Protein AF-A0A9X9LE28-F1 (afdb_monomer_lite)

InterPro domains:
  IPR000698 Arrestin [PTHR11792] (1-87)
  IPR011021 Arrestin-like, N-terminal [PF00339] (3-83)
  IPR014753 Arrestin, N-terminal [G3DSA:2.60.40.840] (1-90)
  IPR014756 Immunoglobulin E-set [SSF81296] (1-89)

Radius of gyration: 17.97 Å; chains: 1; bounding box: 38×29×50 Å

Foldseek 3Di:
DPLAPDDDDPDDDDDDQPPDDPPADDDDPVLVVCCVVVDDVRTDDDDDDDPPDDDWDWDDDDPVCPSPTDTDDDDDDDDDDPDPPPDDDD

Secondary structure (DSSP, 8-state):
-TT-S----S-------SSPPTTPPPPPHHHHHHHHHH-TT---------TTPPPPEEEPPPTT-TT--EEE---------SSTT-----

Organism: Gulo gulo (NCBI:txid48420)

pLDDT: mean 87.3, std 12.92, range [37.12, 98.12]

Sequence (90 aa):
VIGLSFRRDLYFSQAQVFPPVEATPAPTKLQESLMKKLGGNTYPFLLKFPDYLPCSVTLQPAPQDVGKCCGVDFEVKAFARDSAEDEEDK

Structure (mmCIF, N/CA/C/O backbone):
data_AF-A0A9X9LE28-F1
#
_entry.id   AF-A0A9X9LE28-F1
#
loop_
_atom_site.group_PDB
_atom_site.id
_atom_site.type_symbol
_atom_site.la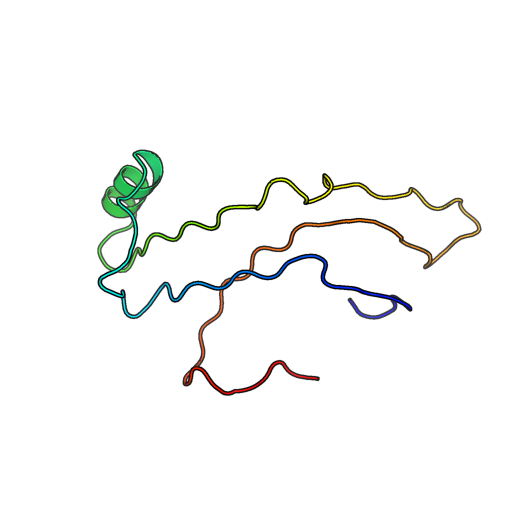bel_atom_id
_atom_site.label_alt_id
_atom_site.label_comp_id
_atom_site.label_asym_id
_atom_site.label_entity_id
_atom_site.label_seq_id
_atom_site.pdbx_PDB_ins_code
_atom_site.Cartn_x
_atom_site.Cartn_y
_atom_site.Cartn_z
_atom_site.occupancy
_atom_site.B_iso_or_equiv
_atom_site.auth_seq_id
_atom_site.auth_comp_id
_atom_site.auth_asym_id
_atom_site.auth_atom_id
_atom_site.pdbx_PDB_model_num
ATOM 1 N N . VAL A 1 1 ? -10.003 -9.827 7.814 1.00 57.53 1 VAL A N 1
ATOM 2 C CA . VAL A 1 1 ? -9.578 -10.180 9.193 1.00 57.53 1 VAL A CA 1
ATOM 3 C C . VAL A 1 1 ? -10.642 -11.083 9.780 1.00 57.53 1 VAL A C 1
ATOM 5 O O . VAL A 1 1 ? -11.790 -10.665 9.854 1.00 57.53 1 VAL A O 1
ATOM 8 N N . ILE A 1 2 ? -10.294 -12.322 10.123 1.00 65.62 2 ILE A N 1
ATOM 9 C CA . ILE A 1 2 ? -11.250 -13.265 10.715 1.00 65.62 2 ILE A CA 1
ATOM 10 C C . ILE A 1 2 ? -11.585 -12.775 12.130 1.00 65.62 2 ILE A C 1
ATOM 12 O O . ILE A 1 2 ? -10.678 -12.494 12.909 1.00 65.62 2 ILE A O 1
ATOM 16 N N . GLY A 1 3 ? -12.874 -12.643 12.450 1.00 65.38 3 GLY A N 1
ATOM 17 C CA . GLY A 1 3 ? -13.340 -12.258 13.787 1.00 65.38 3 GLY A CA 1
ATOM 18 C C . GLY A 1 3 ? -13.613 -10.765 14.009 1.00 65.38 3 GLY A C 1
ATOM 19 O O . GLY A 1 3 ? -14.039 -10.408 15.104 1.00 65.38 3 GLY A O 1
ATOM 20 N N . LEU A 1 4 ? -13.436 -9.896 13.003 1.00 67.69 4 LEU A N 1
ATOM 21 C CA . LEU A 1 4 ? -13.994 -8.538 13.055 1.00 67.69 4 LEU A CA 1
ATOM 22 C C . LEU A 1 4 ? -15.461 -8.569 12.622 1.00 67.69 4 LEU A C 1
ATOM 24 O O . LEU A 1 4 ? -15.786 -9.079 11.553 1.00 67.69 4 LEU A O 1
ATOM 28 N N . SER A 1 5 ? -16.341 -7.990 13.437 1.00 74.12 5 SER A N 1
ATOM 29 C CA . SER A 1 5 ? -17.770 -7.866 13.122 1.00 74.12 5 SER A CA 1
ATOM 30 C C . SER A 1 5 ? -18.062 -6.807 12.057 1.00 74.12 5 SER A C 1
ATOM 32 O O . SER A 1 5 ? -19.134 -6.822 11.456 1.00 74.12 5 SER A O 1
ATOM 34 N N . PHE A 1 6 ? -17.126 -5.883 11.827 1.00 80.75 6 PHE A N 1
ATOM 35 C CA . PHE A 1 6 ? -17.280 -4.779 10.893 1.00 80.75 6 PHE A CA 1
ATOM 36 C C . PHE A 1 6 ? -15.937 -4.409 10.255 1.00 80.75 6 PHE A C 1
ATOM 38 O O . PHE A 1 6 ? -14.932 -4.245 10.947 1.00 80.75 6 PHE A O 1
ATOM 45 N N . ARG A 1 7 ? -15.940 -4.242 8.932 1.00 88.81 7 ARG A N 1
ATOM 46 C CA . ARG A 1 7 ? -14.851 -3.668 8.136 1.00 88.81 7 ARG A CA 1
ATOM 47 C C . ARG A 1 7 ? -15.486 -2.817 7.045 1.00 88.81 7 ARG A C 1
ATOM 49 O O . ARG A 1 7 ? -16.462 -3.238 6.430 1.00 88.81 7 ARG A O 1
ATOM 56 N N . ARG A 1 8 ? -14.935 -1.630 6.814 1.00 91.25 8 ARG A N 1
ATOM 57 C CA . ARG A 1 8 ? -15.334 -0.755 5.714 1.00 91.25 8 ARG A CA 1
ATOM 58 C C . ARG A 1 8 ? -14.086 -0.208 5.054 1.00 91.25 8 ARG A C 1
ATOM 60 O O . ARG A 1 8 ? -13.292 0.448 5.722 1.00 91.25 8 ARG A O 1
ATOM 67 N N . ASP A 1 9 ? -13.961 -0.426 3.755 1.00 93.69 9 ASP A N 1
ATOM 68 C CA . ASP A 1 9 ? -12.875 0.169 2.991 1.00 93.69 9 ASP A CA 1
ATOM 69 C C . ASP A 1 9 ? -13.199 1.650 2.747 1.00 93.69 9 ASP A C 1
ATOM 71 O O . ASP A 1 9 ? -14.231 2.007 2.172 1.00 93.69 9 ASP A O 1
ATOM 75 N N . LEU A 1 10 ? -12.349 2.531 3.280 1.00 95.88 10 LEU A N 1
ATOM 76 C CA . LEU A 1 10 ? -12.496 3.985 3.135 1.00 95.88 10 LEU A CA 1
ATOM 77 C C . LEU A 1 10 ? -11.917 4.488 1.811 1.00 95.88 10 LEU A C 1
ATOM 79 O O . LEU A 1 10 ? -12.346 5.519 1.297 1.00 95.88 10 LEU A O 1
ATOM 83 N N . TYR A 1 11 ? -10.929 3.770 1.282 1.00 96.69 11 TYR A N 1
ATOM 84 C CA . TYR A 1 11 ? -10.245 4.087 0.042 1.00 96.69 11 TYR A CA 1
ATOM 85 C C . TYR A 1 11 ? -9.609 2.830 -0.541 1.00 96.69 11 TYR A C 1
ATOM 87 O O . TYR A 1 11 ? -9.069 2.006 0.196 1.00 96.69 11 TYR A O 1
ATOM 95 N N . PHE A 1 12 ? -9.643 2.724 -1.865 1.00 95.31 12 PHE A N 1
ATOM 96 C CA . PHE A 1 12 ? -8.995 1.662 -2.617 1.00 95.31 12 PHE A CA 1
ATOM 97 C C . PHE A 1 12 ? -8.254 2.264 -3.810 1.00 95.31 12 PHE A C 1
ATOM 99 O O . PHE A 1 12 ? -8.756 3.166 -4.483 1.00 95.31 12 PHE A O 1
ATOM 106 N N . SER A 1 13 ? -7.044 1.769 -4.058 1.00 93.88 13 SER A N 1
ATOM 107 C CA . SER A 1 13 ? -6.220 2.150 -5.199 1.00 93.88 13 SER A CA 1
ATOM 108 C C . SER A 1 13 ? -5.444 0.936 -5.675 1.00 93.88 13 SER A C 1
ATOM 110 O O . SER A 1 13 ? -4.838 0.228 -4.870 1.00 93.88 13 SER A O 1
ATOM 112 N N . GLN A 1 14 ? -5.455 0.710 -6.984 1.00 92.94 14 GLN A N 1
ATOM 113 C CA . GLN A 1 14 ? -4.798 -0.420 -7.619 1.00 92.94 14 GLN A CA 1
ATOM 114 C C . GLN A 1 14 ? -3.995 0.070 -8.818 1.00 92.94 14 GLN A C 1
ATOM 116 O O . GLN A 1 14 ? -4.442 0.930 -9.576 1.00 92.94 14 GLN A O 1
ATOM 121 N N . ALA A 1 15 ? -2.805 -0.500 -8.990 1.00 90.88 15 ALA A N 1
ATOM 122 C CA . ALA A 1 15 ? -1.946 -0.238 -10.131 1.00 90.88 15 ALA A CA 1
ATOM 123 C C . ALA A 1 15 ? -1.383 -1.555 -10.666 1.00 90.88 15 ALA A C 1
ATOM 125 O O . ALA A 1 15 ? -0.937 -2.408 -9.897 1.00 90.88 15 ALA A O 1
ATOM 126 N N . GLN A 1 16 ? -1.381 -1.705 -11.989 1.00 91.69 16 GLN A N 1
ATOM 127 C CA . GLN A 1 16 ? -0.702 -2.810 -12.649 1.00 91.69 16 GLN A CA 1
ATOM 128 C C . GLN A 1 16 ? 0.803 -2.537 -12.663 1.00 91.69 16 GLN A C 1
ATOM 130 O O . GLN A 1 16 ? 1.269 -1.591 -13.293 1.00 91.69 16 GLN A O 1
ATOM 135 N N . VAL A 1 17 ? 1.556 -3.371 -11.949 1.00 92.81 17 VAL A N 1
ATOM 136 C CA . VAL A 1 17 ? 3.021 -3.271 -11.869 1.00 92.81 17 VAL A CA 1
ATOM 137 C C . VAL A 1 17 ? 3.691 -4.083 -12.981 1.00 92.81 17 VAL A C 1
ATOM 139 O O . VAL A 1 17 ? 4.716 -3.673 -13.524 1.00 92.81 17 VAL A O 1
ATOM 142 N N . PHE A 1 18 ? 3.097 -5.222 -13.344 1.00 93.06 18 PHE A N 1
ATOM 143 C CA . PHE A 1 18 ? 3.576 -6.099 -14.406 1.00 93.06 18 PHE A CA 1
ATOM 144 C C . PHE A 1 18 ? 2.396 -6.738 -15.172 1.00 93.06 18 PHE A C 1
ATOM 146 O O . PHE A 1 18 ? 1.419 -7.129 -14.531 1.00 93.06 18 PHE A O 1
ATOM 153 N N . PRO A 1 19 ? 2.474 -6.888 -16.511 1.00 92.12 19 PRO A N 1
ATOM 154 C CA . PRO A 1 19 ? 3.451 -6.254 -17.404 1.00 92.12 19 PRO A CA 1
ATOM 155 C C . PRO A 1 19 ? 3.390 -4.711 -17.336 1.00 92.12 19 PRO A C 1
ATOM 157 O O . PRO A 1 19 ? 2.315 -4.168 -17.078 1.00 92.12 19 PRO A O 1
ATOM 160 N N . PRO A 1 20 ? 4.521 -3.994 -17.514 1.00 88.19 20 PRO A N 1
ATOM 161 C CA . PRO A 1 20 ? 4.547 -2.534 -17.404 1.00 88.19 20 PRO A CA 1
ATOM 162 C C . PRO A 1 20 ? 3.639 -1.855 -18.434 1.00 88.19 20 PRO A C 1
ATOM 164 O O . PRO A 1 20 ? 3.650 -2.220 -19.608 1.00 88.19 20 PRO A O 1
ATOM 167 N N . VAL A 1 21 ? 2.900 -0.833 -18.000 1.00 85.50 21 VAL A N 1
ATOM 168 C CA . VAL A 1 21 ? 2.037 -0.009 -18.860 1.00 85.50 21 VAL A CA 1
ATOM 169 C C . VAL A 1 21 ? 2.701 1.336 -19.170 1.00 85.50 21 VAL A C 1
ATOM 171 O O . VAL A 1 21 ? 3.398 1.906 -18.326 1.00 85.50 21 VAL A O 1
ATOM 174 N N . GLU A 1 22 ? 2.473 1.877 -20.372 1.00 70.56 22 GLU A N 1
ATOM 175 C CA . GLU A 1 22 ? 3.149 3.096 -20.863 1.00 70.56 22 GLU A CA 1
ATOM 176 C C . GLU A 1 22 ? 2.883 4.348 -20.003 1.00 70.56 22 GLU A C 1
ATOM 178 O O . GLU A 1 22 ? 3.691 5.270 -19.978 1.00 70.56 22 GLU A O 1
ATOM 183 N N . ALA A 1 23 ? 1.789 4.369 -19.236 1.00 69.94 23 ALA A N 1
ATOM 184 C CA . ALA A 1 23 ? 1.374 5.500 -18.402 1.00 69.94 23 ALA A CA 1
ATOM 185 C C . ALA A 1 23 ? 2.051 5.565 -17.014 1.00 69.94 23 ALA A C 1
ATOM 187 O O . ALA A 1 23 ? 1.561 6.259 -16.119 1.00 69.94 23 ALA A O 1
ATOM 188 N N . THR A 1 24 ? 3.151 4.838 -16.794 1.00 70.81 24 THR A N 1
ATOM 189 C CA . THR A 1 24 ? 3.808 4.816 -15.478 1.00 70.81 24 THR A CA 1
ATOM 190 C C . THR A 1 24 ? 4.508 6.158 -15.208 1.00 70.81 24 THR A C 1
ATOM 192 O O . THR A 1 24 ? 5.314 6.600 -16.030 1.00 70.81 24 THR A O 1
ATOM 195 N N . PRO A 1 25 ? 4.240 6.829 -14.071 1.00 80.69 25 PRO A N 1
ATOM 196 C CA . PRO A 1 25 ? 4.935 8.057 -13.696 1.00 80.69 25 PRO A CA 1
ATOM 197 C C . PRO A 1 25 ? 6.456 7.875 -13.659 1.00 80.69 25 PRO A C 1
ATOM 199 O O . PRO A 1 25 ? 6.954 6.782 -13.388 1.00 80.69 25 PRO A O 1
ATOM 202 N N . ALA A 1 26 ? 7.193 8.971 -13.860 1.00 88.94 26 ALA A N 1
ATOM 203 C CA . ALA A 1 26 ? 8.647 8.958 -13.732 1.00 88.94 26 ALA A CA 1
ATOM 204 C C . ALA A 1 26 ? 9.074 8.405 -12.352 1.00 88.94 26 ALA A C 1
ATOM 206 O O . ALA A 1 26 ? 8.494 8.807 -11.333 1.00 88.94 26 ALA A O 1
ATOM 207 N N . PRO A 1 27 ? 10.069 7.499 -12.297 1.00 92.50 27 PRO A N 1
ATOM 208 C CA . PRO A 1 27 ? 10.495 6.890 -11.049 1.00 92.50 27 PRO A CA 1
ATOM 209 C C . PRO A 1 27 ? 11.132 7.921 -10.113 1.00 92.50 27 PRO A C 1
ATOM 211 O O . PRO A 1 27 ? 11.783 8.881 -10.520 1.00 92.50 27 PRO A O 1
ATOM 214 N N . THR A 1 28 ? 10.966 7.703 -8.815 1.00 96.19 28 THR A N 1
ATOM 215 C CA . THR A 1 28 ? 11.677 8.451 -7.776 1.00 96.19 28 THR A CA 1
ATOM 216 C C . THR A 1 28 ? 13.155 8.051 -7.734 1.00 96.19 28 THR A C 1
ATOM 218 O O . THR A 1 28 ? 13.514 6.927 -8.084 1.00 96.19 28 THR A O 1
ATOM 221 N N . LYS A 1 29 ? 14.024 8.914 -7.187 1.00 97.69 29 LYS A N 1
ATOM 222 C CA . LYS A 1 29 ? 15.457 8.600 -6.983 1.00 97.69 29 LYS A CA 1
ATOM 223 C C . LYS A 1 29 ? 15.691 7.286 -6.220 1.00 97.69 29 LYS A C 1
ATOM 225 O O . LYS A 1 29 ? 16.662 6.573 -6.480 1.00 97.69 29 LYS A O 1
ATOM 230 N N . LEU A 1 30 ? 14.803 6.961 -5.273 1.00 97.75 30 LEU A N 1
ATOM 231 C CA . LEU A 1 30 ? 14.842 5.693 -4.543 1.00 97.75 30 LEU A CA 1
ATOM 232 C C . LEU A 1 30 ? 14.532 4.514 -5.471 1.00 97.75 30 LEU A C 1
ATOM 234 O O . LEU A 1 30 ? 15.284 3.543 -5.484 1.00 97.75 30 LEU A O 1
ATOM 238 N N . GLN A 1 31 ? 13.461 4.608 -6.264 1.00 96.81 31 GLN A N 1
ATOM 239 C CA . GLN A 1 31 ? 13.091 3.572 -7.230 1.00 96.81 31 GLN A CA 1
ATOM 240 C C . GLN A 1 31 ? 14.200 3.351 -8.263 1.00 96.81 31 GLN A C 1
ATOM 242 O O . GLN A 1 31 ? 14.589 2.210 -8.479 1.00 96.81 31 GLN A O 1
ATOM 247 N N . GLU A 1 32 ? 14.793 4.414 -8.813 1.00 96.38 32 GLU A N 1
ATOM 248 C CA . GLU A 1 32 ? 15.943 4.308 -9.724 1.00 96.38 32 GLU A CA 1
ATOM 249 C C . GLU A 1 32 ? 17.121 3.555 -9.090 1.00 96.38 32 GLU A C 1
ATOM 251 O O . GLU A 1 32 ? 17.748 2.705 -9.725 1.00 96.38 32 GLU A O 1
ATOM 256 N N . SER A 1 33 ? 17.424 3.854 -7.823 1.00 97.94 33 SER A N 1
ATOM 257 C CA . SER A 1 33 ? 18.511 3.203 -7.085 1.00 97.94 33 SER A CA 1
ATOM 258 C C . SER A 1 33 ? 18.221 1.720 -6.836 1.00 97.94 33 SER A C 1
ATOM 260 O O . SER A 1 33 ? 19.111 0.883 -6.989 1.00 97.94 33 SER A O 1
ATOM 262 N N . LEU A 1 34 ? 16.977 1.378 -6.491 1.00 97.88 34 LEU A N 1
ATOM 263 C CA . LEU A 1 34 ? 16.544 -0.005 -6.285 1.00 97.88 34 LEU A CA 1
ATOM 264 C C . LEU A 1 34 ? 16.547 -0.800 -7.588 1.00 97.88 34 LEU A C 1
ATOM 266 O O . LEU A 1 34 ? 17.062 -1.911 -7.604 1.00 97.88 34 LEU A O 1
ATOM 270 N N . MET A 1 35 ? 16.063 -0.227 -8.689 1.00 95.31 35 MET A N 1
ATOM 271 C CA . MET A 1 35 ? 16.074 -0.878 -10.002 1.00 95.31 35 MET A CA 1
ATOM 272 C C . MET A 1 35 ? 17.501 -1.204 -10.456 1.00 95.31 35 MET A C 1
ATOM 274 O O . MET A 1 35 ? 17.771 -2.325 -10.882 1.00 95.31 35 MET A O 1
ATOM 278 N N . LYS A 1 36 ? 18.445 -0.266 -10.284 1.00 96.88 36 LYS A N 1
ATOM 279 C CA . LYS A 1 36 ? 19.871 -0.506 -10.570 1.00 96.88 36 LYS A CA 1
ATOM 280 C C . LYS A 1 36 ? 20.466 -1.616 -9.699 1.00 96.88 36 LYS A C 1
ATOM 282 O O . LYS A 1 36 ? 21.318 -2.360 -10.171 1.00 96.88 36 LYS A O 1
ATOM 287 N N . LYS A 1 37 ? 20.041 -1.716 -8.436 1.00 98.12 37 LYS A N 1
ATOM 288 C CA . LYS A 1 37 ? 20.566 -2.689 -7.466 1.00 98.12 37 LYS A CA 1
ATOM 289 C C . LYS A 1 37 ? 19.971 -4.091 -7.627 1.00 98.12 37 LYS A C 1
ATOM 291 O O . LYS A 1 37 ? 20.677 -5.066 -7.399 1.00 98.12 37 LYS A O 1
ATOM 296 N N . LEU A 1 38 ? 18.683 -4.187 -7.954 1.00 97.00 38 LEU A N 1
ATOM 297 C CA . LEU A 1 38 ? 17.908 -5.432 -7.941 1.00 97.00 38 LEU A CA 1
ATOM 298 C C . LEU A 1 38 ? 17.790 -6.091 -9.329 1.00 97.00 38 LEU A C 1
ATOM 300 O O . LEU A 1 38 ? 17.553 -7.293 -9.408 1.00 97.00 38 LEU A O 1
ATOM 304 N N . GLY A 1 39 ? 18.022 -5.350 -10.419 1.00 93.94 39 GLY A N 1
ATOM 305 C CA . GLY A 1 39 ? 18.120 -5.897 -11.777 1.00 93.94 39 GLY A CA 1
ATOM 306 C C . GLY A 1 39 ? 16.804 -5.903 -12.566 1.00 93.94 39 GLY A C 1
ATOM 307 O O . GLY A 1 39 ? 15.817 -5.283 -12.174 1.00 93.94 39 GLY A O 1
ATOM 308 N N . GLY A 1 40 ? 16.803 -6.595 -13.713 1.00 92.88 40 GLY A N 1
ATOM 309 C CA . GLY A 1 40 ? 15.804 -6.439 -14.788 1.00 92.88 40 GLY A CA 1
ATOM 310 C C . GLY A 1 40 ? 14.358 -6.836 -14.467 1.00 92.88 40 GLY A C 1
ATOM 311 O O . GLY A 1 40 ? 13.456 -6.414 -15.181 1.00 92.88 40 GLY A O 1
ATOM 312 N N . ASN A 1 41 ? 14.126 -7.578 -13.381 1.00 95.06 41 ASN A N 1
ATOM 313 C CA . ASN A 1 41 ? 12.785 -7.982 -12.934 1.00 95.06 41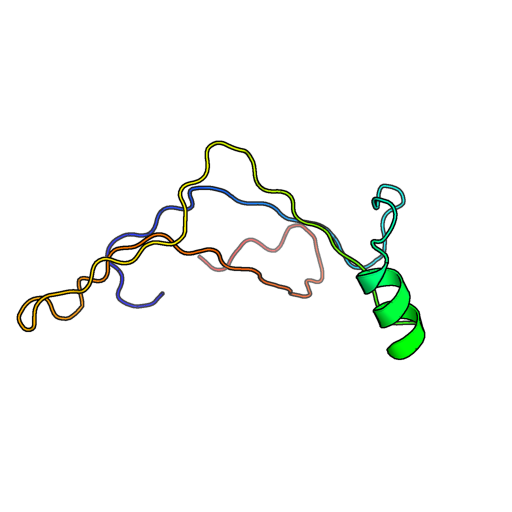 ASN A CA 1
ATOM 314 C C . ASN A 1 41 ? 12.242 -7.073 -11.814 1.00 95.06 41 ASN A C 1
ATOM 316 O O . ASN A 1 41 ? 11.438 -7.501 -10.989 1.00 95.06 41 ASN A O 1
ATOM 320 N N . THR A 1 42 ? 12.726 -5.832 -11.745 1.00 95.75 42 THR A N 1
ATOM 321 C CA . THR A 1 42 ? 12.326 -4.851 -10.730 1.00 95.75 42 THR A CA 1
ATOM 322 C C . THR A 1 42 ? 11.449 -3.786 -11.363 1.00 95.75 42 THR A C 1
ATOM 324 O O . THR A 1 42 ? 11.905 -3.035 -12.224 1.00 95.75 42 THR A O 1
ATOM 327 N N . TYR A 1 43 ? 10.210 -3.685 -10.892 1.00 94.25 43 TYR A N 1
ATOM 328 C CA . TYR A 1 43 ? 9.199 -2.806 -11.469 1.00 94.25 43 TYR A CA 1
ATOM 329 C C . TYR A 1 43 ? 8.718 -1.792 -10.419 1.00 94.25 43 TYR A C 1
ATOM 331 O O . TYR A 1 43 ? 8.347 -2.192 -9.311 1.00 94.25 43 TYR A O 1
ATOM 339 N N . PRO A 1 44 ? 8.759 -0.480 -10.710 1.00 94.38 44 PRO A N 1
ATOM 340 C CA . PRO A 1 44 ? 8.327 0.542 -9.767 1.00 94.38 44 PRO A CA 1
ATOM 341 C C . PRO A 1 44 ? 6.798 0.642 -9.708 1.00 94.38 44 PRO A C 1
ATOM 343 O O . PRO A 1 44 ? 6.106 0.422 -10.697 1.00 94.38 44 PRO A O 1
ATOM 346 N N . PHE A 1 45 ? 6.277 1.060 -8.556 1.00 94.06 45 PHE A N 1
ATOM 347 C CA . PHE A 1 45 ? 4.873 1.432 -8.382 1.00 94.06 45 PHE A CA 1
ATOM 348 C C . PHE A 1 45 ? 4.758 2.671 -7.491 1.00 94.06 45 PHE A C 1
ATOM 350 O O . PHE A 1 45 ? 5.627 2.928 -6.655 1.00 94.06 45 PHE A O 1
ATOM 357 N N . LEU A 1 46 ? 3.691 3.450 -7.666 1.00 93.38 46 LEU A N 1
ATOM 358 C CA . LEU A 1 46 ? 3.407 4.637 -6.865 1.00 93.38 46 LEU A CA 1
ATOM 359 C C . LEU A 1 46 ? 1.905 4.716 -6.596 1.00 93.38 46 LEU A C 1
ATOM 361 O O . LEU A 1 46 ? 1.116 4.784 -7.533 1.00 93.38 46 LEU A O 1
ATOM 365 N N . LEU A 1 47 ? 1.527 4.760 -5.321 1.00 93.69 47 LEU A N 1
ATOM 366 C CA . LEU A 1 47 ? 0.156 5.007 -4.880 1.00 93.69 47 LEU A CA 1
ATOM 367 C C . LEU A 1 47 ? 0.118 6.383 -4.212 1.00 93.69 47 LEU A C 1
ATOM 369 O O . LEU A 1 47 ? 0.965 6.684 -3.370 1.00 93.69 47 LEU A O 1
ATOM 373 N N . LYS A 1 48 ? -0.830 7.234 -4.609 1.00 93.44 48 LYS A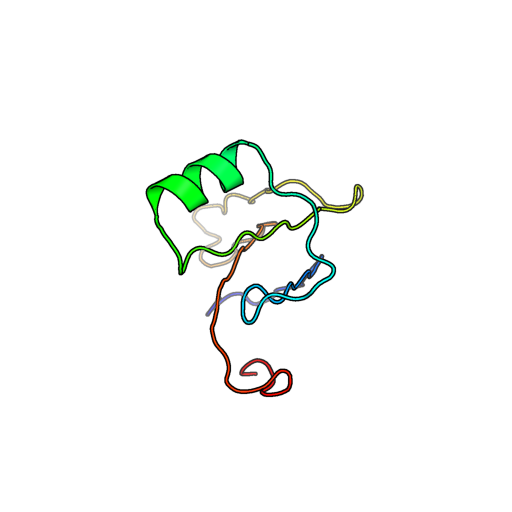 N 1
ATOM 374 C CA . LYS A 1 48 ? -1.038 8.558 -4.009 1.00 93.44 48 LYS A CA 1
ATOM 375 C C . LYS A 1 48 ? -2.329 8.546 -3.209 1.00 93.44 48 LYS A C 1
ATOM 377 O O . LYS A 1 48 ? -3.348 8.075 -3.704 1.00 93.44 48 LYS A O 1
ATOM 382 N N . PHE A 1 49 ? -2.278 9.097 -2.005 1.00 95.56 49 PHE A N 1
ATOM 383 C CA . PHE A 1 49 ? -3.463 9.261 -1.178 1.00 95.56 49 PHE A CA 1
ATOM 384 C C . PHE A 1 49 ? -4.185 10.568 -1.517 1.00 95.56 49 PHE A C 1
ATOM 386 O O . PHE A 1 49 ? -3.518 11.568 -1.789 1.00 95.56 49 PHE A O 1
ATOM 393 N N . PRO A 1 50 ? -5.527 10.577 -1.506 1.00 96.56 50 PRO A N 1
ATOM 394 C CA . PRO A 1 50 ? -6.292 11.810 -1.492 1.00 96.56 50 PRO A CA 1
ATOM 395 C C . PRO A 1 50 ? -6.260 12.470 -0.105 1.00 96.56 50 PRO A C 1
ATOM 397 O O . PRO A 1 50 ? -6.084 11.806 0.916 1.00 96.56 50 PRO A O 1
ATOM 400 N N . ASP A 1 51 ? -6.513 13.777 -0.069 1.00 97.12 51 ASP A N 1
ATOM 401 C CA . ASP A 1 51 ? -6.356 14.601 1.141 1.00 97.12 51 ASP A CA 1
ATOM 402 C C . ASP A 1 51 ? -7.459 14.401 2.199 1.00 97.12 51 ASP A C 1
ATOM 404 O O . ASP A 1 51 ? -7.384 14.955 3.292 1.00 97.12 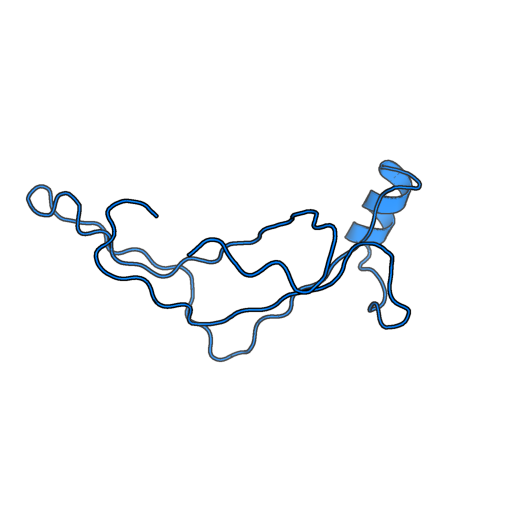51 ASP A O 1
ATOM 408 N N . TYR A 1 52 ? -8.500 13.620 1.892 1.00 95.81 52 TYR A N 1
ATOM 409 C C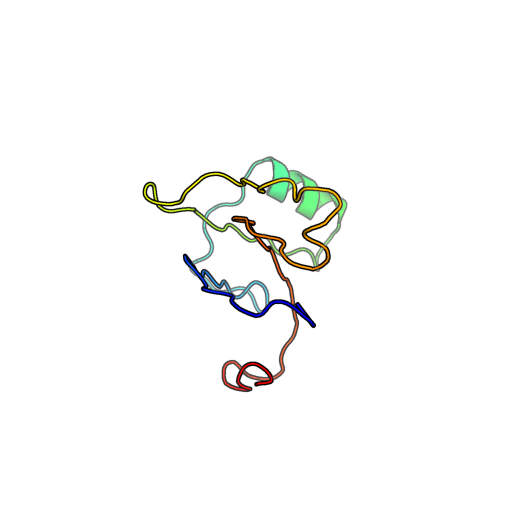A . TYR A 1 52 ? -9.627 13.370 2.798 1.00 95.81 52 TYR A CA 1
ATOM 410 C C . TYR A 1 52 ? -9.456 12.118 3.673 1.00 95.81 52 TYR A C 1
ATOM 412 O O . TYR A 1 52 ? -10.380 11.767 4.412 1.00 95.81 52 TYR A O 1
ATOM 420 N N . LEU A 1 53 ? -8.326 11.406 3.579 1.00 97.62 53 LEU A N 1
ATOM 421 C CA . LEU A 1 53 ? -8.135 10.180 4.353 1.00 97.62 53 LEU A CA 1
ATOM 422 C C . LEU A 1 53 ? -7.734 10.468 5.804 1.00 97.62 53 LEU A C 1
ATOM 424 O O . LEU A 1 53 ? -6.875 11.315 6.053 1.00 97.62 53 LEU A O 1
ATOM 428 N N . PRO A 1 54 ? -8.313 9.738 6.773 1.00 97.31 54 PRO A N 1
ATOM 429 C CA . PRO A 1 54 ? -7.856 9.793 8.153 1.00 97.31 54 PRO A CA 1
ATOM 430 C C . PRO A 1 54 ? -6.454 9.187 8.297 1.00 97.31 54 PRO A C 1
ATOM 432 O O . PRO A 1 54 ? -6.055 8.313 7.532 1.00 97.31 54 PRO A O 1
ATOM 435 N N . CYS A 1 55 ? -5.715 9.611 9.322 1.00 96.88 55 CYS A N 1
ATOM 436 C CA . CYS A 1 55 ? -4.471 8.950 9.715 1.00 96.88 55 CYS A CA 1
ATOM 437 C C . CYS A 1 55 ? -4.743 7.557 10.307 1.00 96.88 55 CYS A C 1
ATOM 439 O O . CYS A 1 55 ? -5.829 7.299 10.831 1.00 96.88 55 CYS A O 1
ATOM 441 N N . SER A 1 56 ? -3.724 6.692 10.308 1.00 97.00 56 SER A N 1
ATOM 442 C CA . SER A 1 56 ? -3.789 5.425 11.040 1.00 97.00 56 SER A CA 1
ATOM 443 C C . SER A 1 56 ? -4.022 5.678 12.528 1.00 97.00 56 SER A C 1
ATOM 445 O O . SER A 1 56 ? -3.255 6.393 13.175 1.00 97.00 56 SER A O 1
ATOM 447 N N . VAL A 1 57 ? -5.069 5.075 13.078 1.00 96.25 57 VAL A N 1
ATOM 448 C CA . VAL A 1 57 ? -5.439 5.200 14.490 1.00 96.25 57 VAL A CA 1
ATOM 449 C C . VAL A 1 57 ? -6.070 3.900 14.958 1.00 96.25 57 VAL A C 1
ATOM 451 O O . VAL A 1 57 ? -6.837 3.275 14.235 1.00 96.25 57 VAL A O 1
ATOM 454 N N . THR A 1 58 ? -5.769 3.471 16.177 1.00 93.25 58 THR A N 1
ATOM 455 C CA . THR A 1 58 ? -6.367 2.266 16.758 1.00 93.25 58 THR A CA 1
ATOM 456 C C . THR A 1 58 ? -6.809 2.567 18.176 1.00 93.25 58 THR A C 1
ATOM 458 O O . THR A 1 58 ? -6.038 3.099 18.974 1.00 93.25 58 THR A O 1
ATOM 461 N N . LEU A 1 59 ? -8.059 2.238 18.489 1.00 90.31 59 LEU A N 1
ATOM 462 C CA . LEU A 1 59 ? -8.581 2.319 19.843 1.00 90.31 59 LEU A CA 1
ATOM 463 C C . LEU A 1 59 ? -8.078 1.112 20.626 1.00 90.31 59 LEU A C 1
ATOM 465 O O . LEU A 1 59 ? -8.314 -0.034 20.243 1.00 90.31 59 LEU A O 1
ATOM 469 N N . GLN A 1 60 ? -7.377 1.381 21.723 1.00 87.69 60 GLN A N 1
ATOM 470 C CA . GLN A 1 60 ? -6.929 0.332 22.623 1.00 87.69 60 GLN A CA 1
ATOM 471 C C . GLN A 1 60 ? -8.136 -0.195 23.421 1.00 87.69 60 GLN A C 1
ATOM 473 O O . GLN A 1 60 ? -8.775 0.591 24.125 1.00 87.69 60 GLN A O 1
ATOM 478 N N . PRO A 1 61 ? -8.470 -1.493 23.327 1.00 87.50 61 PRO A N 1
ATOM 479 C CA . PRO A 1 61 ? -9.582 -2.061 24.079 1.00 87.50 61 PRO A CA 1
ATOM 480 C C . PRO A 1 61 ? -9.244 -2.149 25.573 1.00 87.50 61 PRO A C 1
ATOM 482 O O . PRO A 1 61 ? -8.089 -2.364 25.953 1.00 87.50 61 PRO A O 1
ATOM 485 N N . ALA A 1 62 ? -10.259 -2.022 26.429 1.00 90.38 62 ALA A N 1
ATOM 486 C CA . ALA A 1 62 ? -10.122 -2.340 27.846 1.00 90.38 62 ALA A CA 1
ATOM 487 C C . ALA A 1 62 ? -9.996 -3.868 28.048 1.00 90.38 62 ALA A C 1
ATOM 489 O O . ALA A 1 62 ? -10.393 -4.633 27.165 1.00 90.38 62 ALA A O 1
ATOM 490 N N . PRO A 1 63 ? -9.496 -4.353 29.202 1.00 88.69 63 PRO A N 1
ATOM 491 C CA . PRO A 1 63 ? -9.320 -5.790 29.449 1.00 88.69 63 PRO A CA 1
ATOM 492 C C . PRO A 1 63 ? -10.589 -6.636 29.250 1.00 88.69 63 PRO A C 1
ATOM 494 O O . PRO A 1 63 ? -10.502 -7.792 28.848 1.00 88.69 63 PRO A O 1
ATOM 497 N N . GLN A 1 64 ? -11.768 -6.062 29.503 1.00 89.19 64 GLN A N 1
ATOM 498 C CA . GLN A 1 64 ? -13.069 -6.709 29.309 1.00 89.19 64 GLN A CA 1
ATOM 499 C C . GLN A 1 64 ? -13.585 -6.688 27.857 1.00 89.19 64 GLN A C 1
ATOM 501 O O . GLN A 1 64 ? -14.547 -7.385 27.543 1.00 89.19 64 GLN A O 1
ATOM 506 N N . ASP A 1 65 ? -12.972 -5.908 26.964 1.00 83.62 65 ASP A N 1
ATOM 507 C CA . ASP A 1 65 ? -13.407 -5.699 25.576 1.00 83.62 65 ASP A CA 1
ATOM 508 C C . ASP A 1 65 ? -12.653 -6.597 24.582 1.00 83.62 65 ASP A C 1
ATOM 510 O O . ASP A 1 65 ? -12.280 -6.190 23.479 1.00 83.62 65 ASP A O 1
ATOM 514 N N . VAL A 1 66 ? -12.437 -7.855 24.972 1.00 77.12 66 VAL A N 1
ATOM 515 C CA . VAL A 1 66 ? -11.754 -8.856 24.145 1.00 77.12 66 VAL A CA 1
ATOM 516 C C . VAL A 1 66 ? -12.469 -9.011 22.797 1.00 77.12 66 VAL A C 1
ATOM 518 O O . VAL A 1 66 ? -13.679 -9.222 22.738 1.00 77.12 66 VAL A O 1
ATOM 521 N N . GLY A 1 67 ? -11.712 -8.896 21.703 1.00 74.25 67 GLY A N 1
ATOM 522 C CA . GLY A 1 67 ? -12.218 -9.034 20.332 1.00 74.25 67 GLY A CA 1
ATOM 523 C C . GLY A 1 67 ? -12.850 -7.77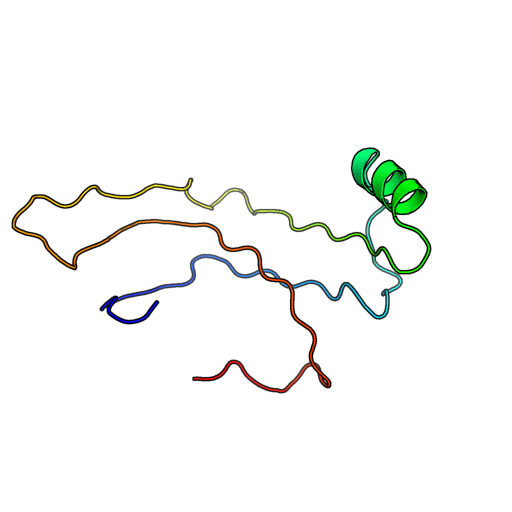1 19.735 1.00 74.25 67 GLY A C 1
ATOM 524 O O . GLY A 1 67 ? -13.175 -7.766 18.551 1.00 74.25 67 GLY A O 1
ATOM 525 N N . LYS A 1 68 ? -12.986 -6.679 20.499 1.00 79.88 68 LYS A N 1
ATOM 526 C CA . LYS A 1 68 ? -13.521 -5.398 20.008 1.00 79.88 68 LYS A CA 1
ATOM 527 C C . LYS A 1 68 ? -12.400 -4.452 19.581 1.00 79.88 68 LYS A C 1
ATOM 529 O O . LYS A 1 68 ? -12.191 -3.399 20.178 1.00 79.88 68 LYS A O 1
ATOM 534 N N . CYS A 1 69 ? -11.664 -4.830 18.543 1.00 80.56 69 CYS A N 1
ATOM 535 C CA . CYS A 1 69 ? -10.684 -3.935 17.934 1.00 80.56 69 CYS A CA 1
ATOM 536 C C . CYS A 1 69 ? -11.391 -2.965 16.983 1.00 80.56 69 CYS A C 1
ATOM 538 O O . CYS A 1 69 ? -12.198 -3.379 16.152 1.00 80.56 69 CYS A O 1
ATOM 540 N N . CYS A 1 70 ? -11.078 -1.677 17.094 1.00 89.62 70 CYS A N 1
ATOM 541 C CA . CYS A 1 70 ? -11.592 -0.647 16.201 1.00 89.62 70 CYS A CA 1
ATOM 542 C C . CYS A 1 70 ? -10.457 0.302 15.833 1.00 89.62 70 CYS A C 1
ATOM 544 O O . CYS A 1 70 ? -9.730 0.784 16.704 1.00 89.62 70 CYS A O 1
ATOM 546 N N . GLY A 1 71 ? -10.290 0.559 14.545 1.00 93.31 71 GLY A N 1
ATOM 547 C CA . GLY A 1 71 ? -9.227 1.411 14.054 1.00 93.31 71 GLY A CA 1
ATOM 548 C C . GLY A 1 71 ? -9.330 1.652 12.560 1.00 93.31 71 GLY A C 1
ATOM 549 O O . GLY A 1 71 ? -10.174 1.079 11.873 1.00 93.31 71 GLY A O 1
ATOM 550 N N . VAL A 1 72 ? -8.450 2.526 12.100 1.00 95.88 72 VAL A N 1
ATOM 551 C CA . VAL A 1 72 ? -8.152 2.788 10.702 1.00 95.88 72 VAL A CA 1
ATOM 552 C C . VAL A 1 72 ? -6.708 2.369 10.476 1.00 95.88 72 VAL A C 1
ATOM 554 O O . VAL A 1 72 ? -5.801 2.846 11.163 1.00 95.88 72 VAL A O 1
ATOM 557 N N . ASP A 1 73 ? -6.504 1.510 9.493 1.00 95.19 73 ASP A N 1
ATOM 558 C CA . ASP A 1 73 ? -5.208 1.056 9.019 1.00 95.19 73 ASP A CA 1
ATOM 559 C C . ASP A 1 73 ? -5.103 1.210 7.496 1.00 95.19 73 ASP A C 1
ATOM 561 O O . ASP A 1 73 ? -6.101 1.328 6.785 1.00 95.19 73 ASP A O 1
ATOM 565 N N . PHE A 1 74 ? -3.865 1.247 7.005 1.00 96.12 74 PHE A N 1
ATOM 566 C CA . PHE A 1 74 ? -3.554 1.280 5.581 1.00 96.12 74 PHE A CA 1
ATOM 567 C C . PHE A 1 74 ? -2.835 -0.011 5.212 1.00 96.12 74 PHE A C 1
ATOM 569 O O . PHE A 1 74 ? -1.803 -0.342 5.798 1.00 96.12 74 PHE A O 1
ATOM 576 N N . GLU A 1 75 ? -3.361 -0.718 4.218 1.00 95.62 75 GLU A N 1
ATOM 577 C CA . GLU A 1 75 ? -2.864 -2.021 3.791 1.00 95.62 75 GLU A CA 1
ATOM 578 C C . GLU A 1 75 ? -2.323 -1.921 2.357 1.00 95.62 75 GLU A C 1
ATOM 580 O O . GLU A 1 75 ? -3.047 -1.542 1.437 1.00 95.62 75 GLU A O 1
ATOM 585 N N . VAL A 1 76 ? -1.043 -2.253 2.156 1.00 96.00 76 VAL A N 1
ATOM 586 C CA . VAL A 1 76 ? -0.424 -2.325 0.821 1.00 96.00 76 VAL A CA 1
ATOM 587 C C . VAL A 1 76 ? -0.227 -3.791 0.459 1.00 96.00 76 VAL A C 1
ATOM 589 O O . VAL A 1 76 ? 0.527 -4.497 1.128 1.00 96.00 76 VAL A O 1
ATOM 592 N N . LYS A 1 77 ? -0.889 -4.244 -0.610 1.00 96.06 77 LYS A N 1
ATOM 593 C CA . LYS A 1 77 ? -0.785 -5.615 -1.128 1.00 96.06 77 LYS A CA 1
ATOM 594 C C . LYS A 1 77 ? -0.173 -5.625 -2.518 1.00 96.06 77 LYS A C 1
ATOM 596 O O . LYS A 1 77 ? -0.506 -4.792 -3.355 1.00 96.06 77 LYS A O 1
ATOM 601 N N . ALA A 1 78 ? 0.672 -6.619 -2.762 1.00 95.50 78 ALA A N 1
ATOM 602 C CA . ALA A 1 78 ? 1.120 -7.001 -4.091 1.00 95.50 78 ALA A CA 1
ATOM 603 C C . ALA A 1 78 ? 0.724 -8.461 -4.320 1.00 95.50 78 ALA A C 1
ATOM 605 O O . ALA A 1 78 ? 0.914 -9.299 -3.438 1.00 95.50 78 ALA A O 1
ATOM 606 N N . PHE A 1 79 ? 0.159 -8.754 -5.484 1.00 95.19 79 PHE A N 1
ATOM 607 C CA . PHE A 1 79 ? -0.288 -10.088 -5.865 1.00 95.19 79 PHE A CA 1
ATOM 608 C C . PHE A 1 79 ? -0.105 -10.289 -7.373 1.00 95.19 79 PHE A C 1
ATOM 610 O O . PHE A 1 79 ? 0.021 -9.319 -8.122 1.00 95.19 79 PHE A O 1
ATOM 617 N N . ALA A 1 80 ? -0.071 -11.548 -7.801 1.00 94.25 80 ALA A N 1
ATOM 618 C CA . ALA A 1 80 ? -0.087 -11.943 -9.205 1.00 94.25 80 ALA A CA 1
ATOM 619 C C . ALA A 1 80 ? -1.422 -12.632 -9.505 1.00 94.25 80 ALA A C 1
ATOM 621 O O . ALA A 1 80 ? -1.952 -13.338 -8.647 1.00 94.25 80 ALA A O 1
ATOM 622 N N . ARG A 1 81 ? -1.969 -12.401 -10.698 1.00 89.19 81 ARG A N 1
ATOM 623 C CA . ARG A 1 81 ? -3.255 -12.942 -11.149 1.00 89.19 81 ARG A CA 1
ATOM 624 C C . ARG A 1 81 ? -3.179 -13.160 -12.651 1.00 89.19 81 ARG A C 1
ATOM 626 O O . ARG A 1 81 ? -2.549 -12.356 -13.340 1.00 89.19 81 ARG A O 1
ATOM 633 N N . ASP A 1 82 ? -3.808 -14.221 -13.137 1.00 86.31 82 ASP A N 1
ATOM 634 C CA . ASP A 1 82 ? -3.774 -14.570 -14.559 1.00 86.31 82 ASP A CA 1
ATOM 635 C C . ASP A 1 82 ? -4.659 -13.634 -15.395 1.00 86.31 82 ASP A C 1
ATOM 637 O O . ASP A 1 82 ? -4.395 -13.418 -16.578 1.00 86.31 82 ASP A O 1
ATOM 641 N N . SER A 1 83 ? -5.698 -13.042 -14.793 1.00 79.06 83 SER A N 1
ATOM 642 C CA . SER A 1 83 ? -6.594 -12.088 -15.453 1.00 79.06 83 SER A CA 1
ATOM 643 C C . SER A 1 83 ? -7.011 -10.920 -14.554 1.00 79.06 83 SER A C 1
ATOM 645 O O . SER A 1 83 ? -7.023 -10.992 -13.325 1.00 79.06 83 SER A O 1
ATOM 647 N N . ALA A 1 84 ? -7.388 -9.798 -15.172 1.00 68.44 84 ALA A N 1
ATOM 648 C CA . ALA A 1 84 ? -7.878 -8.616 -14.457 1.00 68.44 84 ALA A CA 1
ATOM 649 C C . ALA A 1 84 ? -9.287 -8.806 -13.847 1.00 68.44 84 ALA A C 1
ATOM 651 O O . ALA A 1 84 ? -9.708 -7.972 -13.045 1.00 68.44 84 ALA A O 1
ATOM 652 N N . GLU A 1 85 ? -9.949 -9.945 -14.089 1.00 67.81 85 GLU A N 1
ATOM 653 C CA . GLU A 1 85 ? -11.341 -10.209 -13.692 1.00 67.81 85 GLU A CA 1
ATOM 654 C C . GLU A 1 85 ? -11.572 -11.299 -12.611 1.00 67.81 85 GLU A C 1
ATOM 656 O O . GLU A 1 85 ? -12.699 -11.372 -12.142 1.00 67.81 85 GLU A O 1
ATOM 661 N N . ASP A 1 86 ? -10.588 -12.096 -12.142 1.00 58.62 86 ASP A N 1
ATOM 662 C CA . ASP A 1 86 ? -10.822 -13.148 -11.096 1.00 58.62 86 ASP A CA 1
ATOM 663 C C . ASP A 1 86 ? -11.238 -12.608 -9.705 1.00 58.62 86 ASP A C 1
ATOM 665 O O . ASP A 1 86 ? -10.377 -12.451 -8.834 1.00 58.62 86 ASP A O 1
ATOM 669 N N . GLU A 1 87 ? -12.481 -12.152 -9.534 1.00 55.72 87 GLU A N 1
ATOM 670 C CA . GLU A 1 87 ? -12.998 -11.407 -8.371 1.00 55.72 87 GLU A CA 1
ATOM 671 C C . GLU A 1 87 ? -12.410 -11.821 -7.012 1.00 55.72 87 GLU A C 1
ATOM 673 O O . GLU A 1 87 ? -12.094 -12.985 -6.774 1.00 55.72 87 GLU A O 1
ATOM 678 N N . GLU A 1 88 ? -12.265 -10.831 -6.122 1.00 57.78 88 GLU A N 1
ATOM 679 C CA . GLU A 1 88 ? -11.856 -11.041 -4.732 1.00 57.78 88 GLU A CA 1
ATOM 680 C C . GLU A 1 88 ? -12.640 -12.211 -4.118 1.00 57.78 88 GLU A C 1
ATOM 682 O O . GLU A 1 88 ? -13.872 -12.201 -4.125 1.00 57.78 88 GLU A O 1
ATOM 687 N N . ASP A 1 89 ? -11.924 -13.217 -3.596 1.00 45.59 89 ASP A N 1
ATOM 688 C CA . ASP A 1 89 ? -12.522 -14.284 -2.792 1.00 45.59 89 ASP A CA 1
ATOM 689 C C . ASP A 1 89 ? -13.431 -13.651 -1.726 1.00 45.59 89 ASP A C 1
ATOM 691 O O . ASP A 1 89 ? -12.985 -12.874 -0.874 1.00 45.59 89 ASP A O 1
ATOM 695 N N . LYS A 1 90 ? -14.721 -13.961 -1.850 1.00 37.12 90 LYS A N 1
ATOM 696 C CA . LYS A 1 90 ? -15.833 -13.435 -1.060 1.00 37.12 90 LYS A CA 1
ATOM 697 C C . LYS A 1 90 ? -15.812 -13.913 0.391 1.00 37.12 90 LYS A C 1
ATOM 699 O O . LYS A 1 90 ? -15.528 -15.112 0.616 1.00 37.12 90 LYS A O 1
#